Protein AF-A0A376P544-F1 (afdb_monomer)

Structure (mmCIF, N/CA/C/O backbone):
data_AF-A0A376P544-F1
#
_entry.id   AF-A0A376P544-F1
#
loop_
_atom_site.group_PDB
_atom_site.id
_atom_site.type_symbol
_atom_site.label_atom_id
_atom_site.label_alt_id
_atom_site.label_comp_id
_atom_site.label_asym_id
_atom_site.label_entity_id
_atom_site.label_seq_id
_atom_site.pdbx_PDB_ins_code
_atom_site.Cartn_x
_atom_site.Cartn_y
_atom_site.Cartn_z
_atom_site.occupancy
_atom_site.B_iso_or_equiv
_atom_site.auth_seq_id
_atom_site.auth_comp_id
_atom_site.auth_asym_id
_atom_site.auth_atom_id
_atom_site.pdbx_PDB_model_num
ATOM 1 N N . MET A 1 1 ? 2.184 -12.084 -19.766 1.00 85.50 1 MET A N 1
ATOM 2 C CA . MET A 1 1 ? 2.439 -11.585 -18.403 1.00 85.50 1 MET A CA 1
ATOM 3 C C . MET A 1 1 ? 1.868 -12.593 -17.424 1.00 85.50 1 MET A C 1
ATOM 5 O O . MET A 1 1 ? 0.655 -12.781 -17.400 1.00 85.50 1 MET A O 1
ATOM 9 N N . LYS A 1 2 ? 2.733 -13.302 -16.701 1.00 95.00 2 LYS A N 1
ATOM 10 C CA . LYS A 1 2 ? 2.363 -14.226 -15.627 1.00 95.00 2 LYS A CA 1
ATOM 11 C C . LYS A 1 2 ? 2.247 -13.422 -14.333 1.00 95.00 2 LYS A C 1
ATOM 13 O O . LYS A 1 2 ? 3.144 -12.646 -14.020 1.00 95.00 2 LYS A O 1
ATOM 18 N N . VAL A 1 3 ? 1.149 -13.597 -13.604 1.00 97.12 3 VAL A N 1
ATOM 19 C CA . VAL A 1 3 ? 0.906 -12.913 -12.327 1.00 97.12 3 VAL A CA 1
ATOM 20 C C . VAL A 1 3 ? 0.668 -13.948 -11.240 1.00 97.12 3 VAL A C 1
ATOM 22 O O . VAL A 1 3 ? -0.170 -14.833 -11.408 1.00 97.12 3 VAL A O 1
ATOM 25 N N . GLU A 1 4 ? 1.374 -13.812 -10.124 1.00 97.88 4 GLU A N 1
ATOM 26 C CA . GLU A 1 4 ? 1.238 -14.671 -8.953 1.00 97.88 4 GLU A CA 1
ATOM 27 C C . GLU A 1 4 ? 1.097 -13.809 -7.696 1.00 97.88 4 GLU A C 1
ATOM 29 O O . GLU A 1 4 ? 1.979 -13.020 -7.355 1.00 97.88 4 GLU A O 1
ATOM 34 N N . LYS A 1 5 ? -0.039 -13.936 -7.004 1.00 96.81 5 LYS A N 1
ATOM 35 C CA . LYS A 1 5 ? -0.238 -13.287 -5.705 1.00 96.81 5 LYS A CA 1
ATOM 36 C C . LYS A 1 5 ? 0.396 -14.148 -4.621 1.00 96.81 5 LYS A C 1
ATOM 38 O O . LYS A 1 5 ? 0.095 -15.336 -4.533 1.00 96.81 5 LYS A O 1
ATOM 43 N N . LYS A 1 6 ? 1.226 -13.533 -3.790 1.00 97.06 6 LYS A N 1
ATOM 44 C CA . LYS A 1 6 ? 1.825 -14.145 -2.605 1.00 97.06 6 LYS A CA 1
ATOM 45 C C . LYS A 1 6 ? 1.172 -13.577 -1.344 1.00 97.06 6 LYS A C 1
ATOM 47 O O . LYS A 1 6 ? 0.280 -12.730 -1.411 1.00 97.06 6 LYS A O 1
ATOM 52 N N . SER A 1 7 ? 1.585 -14.086 -0.190 1.00 96.44 7 SER A N 1
ATOM 53 C CA . SER A 1 7 ? 1.211 -13.521 1.105 1.00 96.44 7 SER A CA 1
ATOM 54 C C . SER A 1 7 ? 1.801 -12.118 1.296 1.00 96.44 7 SER A C 1
ATOM 56 O O . SER A 1 7 ? 2.683 -11.697 0.548 1.00 96.44 7 SER A O 1
ATOM 58 N N . ASP A 1 8 ? 1.328 -11.425 2.331 1.00 96.81 8 ASP A N 1
ATOM 59 C CA . ASP A 1 8 ? 1.927 -10.184 2.841 1.00 96.81 8 ASP A CA 1
ATOM 60 C C . ASP A 1 8 ? 2.017 -9.033 1.820 1.00 96.81 8 ASP A C 1
ATOM 62 O O . ASP A 1 8 ? 3.017 -8.332 1.703 1.00 96.81 8 ASP A O 1
ATOM 66 N N . GLY A 1 9 ? 0.962 -8.860 1.017 1.00 97.25 9 GLY A N 1
ATOM 67 C CA . GLY A 1 9 ? 0.867 -7.733 0.083 1.00 97.25 9 GLY A CA 1
ATOM 68 C C . GLY A 1 9 ? 1.829 -7.804 -1.109 1.00 97.25 9 GLY A C 1
ATOM 69 O O . GLY A 1 9 ? 2.035 -6.798 -1.786 1.00 97.25 9 GLY A O 1
ATOM 70 N N . VAL A 1 10 ? 2.408 -8.973 -1.401 1.00 98.56 10 VAL A N 1
ATOM 71 C CA . VAL A 1 10 ? 3.329 -9.157 -2.531 1.00 98.56 10 VAL A CA 1
ATOM 72 C C . VAL A 1 10 ? 2.601 -9.754 -3.734 1.00 98.56 10 VAL A C 1
ATOM 74 O O . VAL A 1 10 ? 1.940 -10.788 -3.648 1.00 98.56 10 VAL A O 1
ATOM 77 N N . THR A 1 11 ? 2.754 -9.131 -4.900 1.00 98.69 11 THR A N 1
ATOM 78 C CA . THR A 1 11 ? 2.349 -9.696 -6.193 1.00 98.69 11 THR A CA 1
ATOM 79 C C . THR A 1 11 ? 3.551 -9.752 -7.127 1.00 98.69 11 THR A C 1
ATOM 81 O O . THR A 1 11 ? 4.176 -8.735 -7.407 1.00 98.69 11 THR A O 1
ATOM 84 N N . GLU A 1 12 ? 3.867 -10.936 -7.636 1.00 98.56 12 GLU A N 1
ATOM 85 C CA . GLU A 1 12 ? 4.914 -11.141 -8.634 1.00 98.56 12 GLU A CA 1
ATOM 86 C C . GLU A 1 12 ? 4.317 -11.050 -10.044 1.00 98.56 12 GLU A C 1
ATOM 88 O O . GLU A 1 12 ? 3.314 -11.698 -10.348 1.00 98.56 12 GLU A O 1
ATOM 93 N N . ILE A 1 13 ? 4.915 -10.217 -10.896 1.00 98.44 13 ILE A N 1
ATOM 94 C CA . ILE A 1 13 ? 4.487 -9.944 -12.270 1.00 98.44 13 ILE A CA 1
ATOM 95 C C . ILE A 1 13 ? 5.687 -10.201 -13.180 1.00 98.44 13 ILE A C 1
ATOM 97 O O . ILE A 1 13 ? 6.565 -9.350 -13.328 1.00 98.44 13 ILE A O 1
ATOM 101 N N . ASP A 1 14 ? 5.727 -11.387 -13.782 1.00 97.19 14 ASP A N 1
ATOM 102 C CA . ASP A 1 14 ? 6.927 -11.949 -14.406 1.00 97.19 14 ASP A CA 1
ATOM 103 C C . ASP A 1 14 ? 8.139 -11.875 -13.443 1.00 97.19 14 ASP A C 1
ATOM 105 O O . ASP A 1 14 ? 8.196 -12.596 -12.453 1.00 97.19 14 ASP A O 1
ATOM 109 N N . ASP A 1 15 ? 9.103 -10.996 -13.711 1.00 96.06 15 ASP A N 1
ATOM 110 C CA . ASP A 1 15 ? 10.311 -10.772 -12.918 1.00 96.06 15 ASP A CA 1
ATOM 111 C C . ASP A 1 15 ? 10.152 -9.687 -11.833 1.00 96.06 15 ASP A C 1
ATOM 113 O O . ASP A 1 15 ? 10.943 -9.659 -10.885 1.00 96.06 15 ASP A O 1
ATOM 117 N N . VAL A 1 16 ? 9.106 -8.861 -11.918 1.00 98.50 16 VAL A N 1
ATOM 118 C CA . VAL A 1 16 ? 8.883 -7.671 -11.082 1.00 98.50 16 VAL A CA 1
ATOM 119 C C . VAL A 1 16 ? 8.095 -8.018 -9.829 1.00 98.50 16 VAL A C 1
ATOM 121 O O . VAL A 1 16 ? 7.086 -8.720 -9.892 1.00 98.50 16 VAL A O 1
ATOM 124 N N . LEU A 1 17 ? 8.509 -7.477 -8.688 1.00 98.81 17 LEU A N 1
ATOM 125 C CA . LEU A 1 17 ? 7.734 -7.541 -7.455 1.00 98.81 17 LEU A CA 1
ATOM 126 C C . LEU A 1 17 ? 6.965 -6.234 -7.262 1.00 98.81 17 LEU A C 1
ATOM 128 O O . LEU A 1 17 ? 7.557 -5.167 -7.120 1.00 98.81 17 LEU A O 1
ATOM 132 N N . LEU A 1 18 ? 5.640 -6.329 -7.244 1.00 98.81 18 LEU A N 1
ATOM 133 C CA . LEU A 1 18 ? 4.747 -5.266 -6.807 1.00 98.81 18 LEU A CA 1
ATOM 134 C C . LEU A 1 18 ? 4.423 -5.491 -5.327 1.00 98.81 18 LEU A C 1
ATOM 136 O O . LEU A 1 18 ? 3.780 -6.486 -4.991 1.00 98.81 18 LEU A O 1
ATOM 140 N N . ILE A 1 19 ? 4.881 -4.596 -4.454 1.00 98.81 19 ILE A N 1
ATOM 141 C CA . ILE A 1 19 ? 4.830 -4.779 -2.996 1.00 98.81 19 ILE A CA 1
ATOM 142 C C . ILE A 1 19 ? 4.034 -3.637 -2.364 1.00 98.81 19 ILE A C 1
ATOM 144 O O . ILE A 1 19 ? 4.336 -2.468 -2.599 1.00 98.81 19 ILE A O 1
ATOM 148 N N . GLU A 1 20 ? 3.008 -3.958 -1.577 1.00 98.75 20 GLU A N 1
ATOM 149 C CA . GLU A 1 20 ? 2.310 -2.955 -0.762 1.00 98.75 20 GLU A CA 1
ATOM 150 C C . GLU A 1 20 ? 3.269 -2.367 0.285 1.00 98.75 20 GLU A C 1
ATOM 152 O O . GLU A 1 20 ? 4.015 -3.101 0.928 1.00 98.75 20 GLU A O 1
ATOM 157 N N . THR A 1 21 ? 3.307 -1.036 0.410 1.00 98.62 21 THR A N 1
ATOM 158 C CA . THR A 1 21 ? 4.302 -0.353 1.253 1.00 98.62 21 THR A CA 1
ATOM 159 C C . THR A 1 21 ? 4.261 -0.819 2.712 1.00 98.62 21 THR A C 1
ATOM 161 O O . THR A 1 21 ? 3.206 -0.857 3.338 1.00 98.62 21 THR A O 1
ATOM 164 N N . GLN A 1 22 ? 5.437 -1.125 3.264 1.00 97.56 22 GLN A N 1
ATOM 165 C CA . GLN A 1 22 ? 5.649 -1.430 4.687 1.00 97.56 22 GLN A CA 1
ATOM 166 C C . GLN A 1 22 ? 6.572 -0.395 5.360 1.00 97.56 22 GLN A C 1
ATOM 168 O O . GLN A 1 22 ? 7.083 -0.616 6.453 1.00 97.56 22 GLN A O 1
ATOM 173 N N . GLY A 1 23 ? 6.829 0.737 4.692 1.00 97.62 23 GLY A N 1
ATOM 174 C CA . GLY A 1 23 ? 7.753 1.775 5.164 1.00 97.62 23 GLY A CA 1
ATOM 175 C C . GLY A 1 23 ? 9.138 1.744 4.510 1.00 97.62 23 GLY A C 1
ATOM 176 O O . GLY A 1 23 ? 9.812 2.770 4.488 1.00 97.62 23 GLY A O 1
ATOM 177 N N . GLU A 1 24 ? 9.552 0.620 3.921 1.00 98.19 24 GLU A N 1
ATOM 178 C CA . GLU A 1 24 ? 10.798 0.526 3.149 1.00 98.19 24 GLU A CA 1
ATOM 179 C C . GLU A 1 24 ? 10.659 1.143 1.744 1.00 98.19 24 GLU A C 1
ATOM 181 O O . GLU A 1 24 ? 9.610 1.056 1.107 1.00 98.19 24 GLU A O 1
ATOM 186 N N . MET A 1 25 ? 11.745 1.743 1.247 1.00 98.62 25 MET A N 1
ATOM 187 C CA . MET A 1 25 ? 11.843 2.264 -0.123 1.00 98.62 25 MET A CA 1
ATOM 188 C C . MET A 1 25 ? 11.946 1.129 -1.152 1.00 98.62 25 MET A C 1
ATOM 190 O O . MET A 1 25 ? 12.591 0.106 -0.895 1.00 98.62 25 MET A O 1
ATOM 194 N N . ALA A 1 26 ? 11.408 1.340 -2.354 1.00 98.75 26 ALA A N 1
ATOM 195 C CA . ALA A 1 26 ? 11.501 0.393 -3.463 1.00 98.75 26 ALA A CA 1
ATOM 196 C C . ALA A 1 26 ? 12.963 0.057 -3.796 1.00 98.75 26 ALA A C 1
ATOM 198 O O . ALA A 1 26 ? 13.292 -1.111 -4.005 1.00 98.75 26 ALA A O 1
ATOM 199 N N . GLN A 1 27 ? 13.865 1.045 -3.770 1.00 98.69 27 GLN A N 1
ATOM 200 C CA . GLN A 1 27 ? 15.296 0.835 -4.015 1.00 98.69 27 GLN A CA 1
ATOM 201 C C . GLN A 1 27 ? 15.962 -0.085 -2.981 1.00 98.69 27 GLN A C 1
ATOM 203 O O . GLN A 1 27 ? 16.798 -0.921 -3.344 1.00 98.69 27 GLN A O 1
ATOM 208 N N . ALA A 1 28 ? 15.596 0.042 -1.702 1.00 98.56 28 ALA A N 1
ATOM 209 C CA . ALA A 1 28 ? 16.117 -0.818 -0.642 1.00 98.56 28 ALA A CA 1
ATOM 210 C C . ALA A 1 28 ? 15.654 -2.270 -0.845 1.00 98.56 28 ALA A C 1
ATOM 212 O O . ALA A 1 28 ? 16.469 -3.196 -0.803 1.00 98.56 28 ALA A O 1
ATOM 213 N N . LEU A 1 29 ? 14.369 -2.456 -1.165 1.00 98.56 29 LEU A N 1
ATOM 214 C CA . LEU A 1 29 ? 13.786 -3.763 -1.469 1.00 98.56 29 LEU A CA 1
ATOM 215 C C . LEU A 1 29 ? 14.421 -4.397 -2.712 1.00 98.56 29 LEU A C 1
ATOM 217 O O . LEU A 1 29 ? 14.818 -5.559 -2.664 1.00 98.56 29 LEU A O 1
ATOM 221 N N . ALA A 1 30 ? 14.574 -3.642 -3.802 1.00 98.62 30 ALA A N 1
ATOM 222 C CA . ALA A 1 30 ? 15.159 -4.140 -5.046 1.00 98.62 30 ALA A CA 1
ATOM 223 C C . ALA A 1 30 ? 16.601 -4.621 -4.854 1.00 98.62 30 ALA A C 1
ATOM 225 O O . ALA A 1 30 ? 16.974 -5.693 -5.331 1.00 98.62 30 ALA A O 1
ATOM 226 N N . THR A 1 31 ? 17.393 -3.859 -4.095 1.00 98.31 31 THR A N 1
ATOM 227 C CA . THR A 1 31 ? 18.782 -4.212 -3.774 1.00 98.31 31 THR A CA 1
ATOM 228 C C . THR A 1 31 ? 18.844 -5.485 -2.929 1.00 98.31 31 THR A C 1
ATOM 230 O O . THR A 1 31 ? 19.615 -6.391 -3.233 1.00 98.31 31 THR A O 1
ATOM 233 N N . ARG A 1 32 ? 18.003 -5.586 -1.891 1.00 98.25 32 ARG A N 1
ATOM 234 C CA . ARG A 1 32 ? 17.963 -6.733 -0.970 1.00 98.25 32 ARG A CA 1
ATOM 235 C C . ARG A 1 32 ? 17.448 -8.016 -1.623 1.00 98.25 32 ARG A C 1
ATOM 237 O O . ARG A 1 32 ? 17.935 -9.096 -1.307 1.00 98.25 32 ARG A O 1
ATOM 244 N N . LEU A 1 33 ? 16.457 -7.903 -2.504 1.00 98.00 33 LEU A N 1
ATOM 245 C CA . LEU A 1 33 ? 15.805 -9.042 -3.156 1.00 98.00 33 LEU A CA 1
ATOM 246 C C . LEU A 1 33 ? 16.437 -9.406 -4.505 1.00 98.00 33 LEU A C 1
ATOM 248 O O . LEU A 1 33 ? 16.045 -10.413 -5.089 1.00 98.00 33 LEU A O 1
ATOM 252 N N . ALA A 1 34 ? 17.391 -8.603 -4.993 1.00 98.12 34 ALA A N 1
ATOM 253 C CA . ALA A 1 34 ? 18.045 -8.753 -6.293 1.00 98.12 34 ALA A CA 1
ATOM 254 C C . ALA A 1 34 ? 17.049 -8.877 -7.465 1.00 98.12 34 ALA A C 1
ATOM 256 O O . ALA A 1 34 ? 17.238 -9.673 -8.387 1.00 98.12 34 ALA A O 1
ATOM 257 N N . ARG A 1 35 ? 15.956 -8.105 -7.413 1.00 98.19 35 ARG A N 1
ATOM 258 C CA . ARG A 1 35 ? 14.859 -8.122 -8.394 1.00 98.19 35 ARG 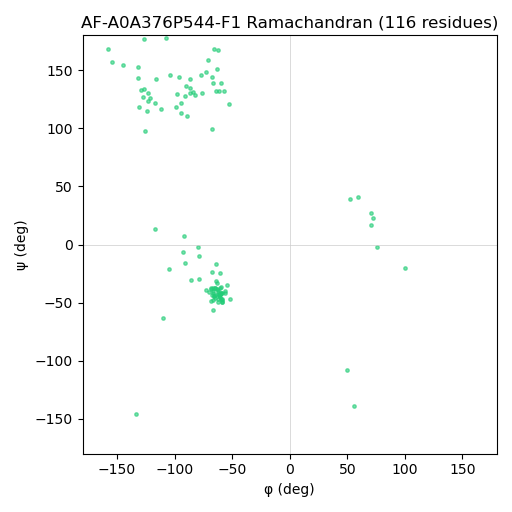A CA 1
ATOM 259 C C . ARG A 1 35 ? 14.291 -6.716 -8.598 1.00 98.19 35 ARG A C 1
ATOM 261 O O . ARG A 1 35 ? 14.360 -5.916 -7.666 1.00 98.19 35 ARG A O 1
ATOM 268 N N . PRO A 1 36 ? 13.684 -6.408 -9.759 1.00 98.69 36 PRO A N 1
ATOM 269 C CA . PRO A 1 36 ? 12.951 -5.162 -9.930 1.00 98.69 36 PRO A CA 1
ATOM 270 C C . PRO A 1 36 ? 11.778 -5.068 -8.948 1.00 98.69 36 PRO A C 1
ATOM 272 O O . PRO A 1 36 ? 10.995 -6.013 -8.823 1.00 98.69 36 PRO A O 1
ATOM 275 N N . VAL A 1 37 ? 11.641 -3.928 -8.271 1.00 98.88 37 VAL A N 1
ATOM 276 C CA . VAL A 1 37 ? 10.576 -3.695 -7.282 1.00 98.88 37 VAL A CA 1
ATOM 277 C C . VAL A 1 37 ? 9.821 -2.416 -7.606 1.00 98.88 37 VAL A C 1
ATOM 279 O O . VAL A 1 37 ? 10.416 -1.369 -7.866 1.00 98.88 37 VAL A O 1
ATOM 282 N N . VAL A 1 38 ? 8.497 -2.500 -7.560 1.00 98.88 38 VAL A N 1
ATOM 283 C CA . VAL A 1 38 ? 7.595 -1.351 -7.525 1.00 98.88 38 VAL A CA 1
ATOM 284 C C . VAL A 1 38 ? 6.835 -1.414 -6.207 1.00 98.88 38 VAL A C 1
ATOM 286 O O . VAL A 1 38 ? 6.158 -2.400 -5.921 1.00 98.88 38 VAL A O 1
ATOM 289 N N . VAL A 1 39 ? 6.946 -0.368 -5.399 1.00 98.88 39 VAL A N 1
ATOM 290 C CA . VAL A 1 39 ? 6.143 -0.212 -4.186 1.00 98.88 39 VAL A CA 1
ATOM 291 C C . VAL A 1 39 ? 4.827 0.460 -4.555 1.00 98.88 39 VAL A C 1
ATOM 293 O O . VAL A 1 39 ? 4.812 1.430 -5.314 1.00 98.88 39 VAL A O 1
ATOM 296 N N . ILE A 1 40 ? 3.720 -0.058 -4.028 1.00 98.88 40 ILE A N 1
ATOM 297 C CA . ILE A 1 40 ? 2.375 0.490 -4.208 1.00 98.88 40 ILE A CA 1
ATOM 298 C C . ILE A 1 40 ? 1.79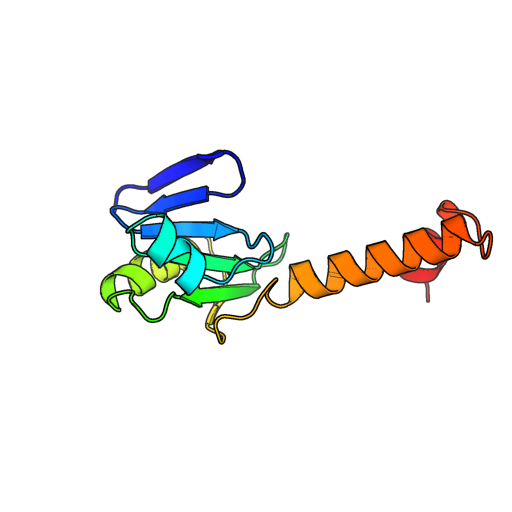0 0.956 -2.879 1.00 98.88 40 ILE A C 1
ATOM 300 O O . ILE A 1 40 ? 1.936 0.311 -1.842 1.00 98.88 40 ILE A O 1
ATOM 304 N N . ASP A 1 41 ? 1.069 2.066 -2.945 1.00 98.81 41 ASP A N 1
ATOM 305 C CA . ASP A 1 41 ? 0.301 2.642 -1.855 1.00 98.81 41 ASP A CA 1
ATOM 306 C C . ASP A 1 41 ? -1.160 2.807 -2.298 1.00 98.81 41 ASP A C 1
ATOM 308 O O . ASP A 1 41 ? -1.490 3.485 -3.278 1.00 98.81 41 ASP A O 1
ATOM 312 N N . LYS A 1 42 ? -2.043 2.054 -1.634 1.00 98.38 42 LYS A N 1
ATOM 313 C CA . LYS A 1 42 ? -3.461 1.929 -1.984 1.00 98.38 42 LYS A CA 1
ATOM 314 C C . LYS A 1 42 ? -4.308 1.561 -0.766 1.00 98.38 42 LYS A C 1
ATOM 316 O O . LYS A 1 42 ? -3.847 0.901 0.159 1.00 98.38 42 LYS A O 1
ATOM 321 N N . MET A 1 43 ? -5.591 1.894 -0.862 1.00 97.69 43 MET A N 1
ATOM 322 C CA . MET A 1 43 ? -6.678 1.370 -0.027 1.00 97.69 43 MET A CA 1
ATOM 323 C C . MET A 1 43 ? -7.859 0.973 -0.940 1.00 97.69 43 MET A C 1
ATOM 325 O O . MET A 1 43 ? -7.651 0.526 -2.073 1.00 97.69 43 MET A O 1
ATOM 329 N N . ALA A 1 44 ? -9.107 1.131 -0.490 1.00 96.81 44 ALA A N 1
ATOM 330 C CA . ALA A 1 44 ? -10.298 0.752 -1.253 1.00 96.81 44 ALA A CA 1
ATOM 331 C C . ALA A 1 44 ? -10.488 1.555 -2.561 1.00 96.81 44 ALA A C 1
ATOM 333 O O . ALA A 1 44 ? -11.009 1.024 -3.544 1.00 96.81 44 ALA A O 1
ATOM 334 N N . GLY A 1 45 ? -10.050 2.820 -2.594 1.00 97.12 45 GLY A N 1
ATOM 335 C CA . GLY A 1 45 ? -10.255 3.742 -3.717 1.00 97.12 45 GLY A CA 1
ATOM 336 C C . GLY A 1 45 ? -9.611 3.314 -5.045 1.00 97.12 45 GLY A C 1
ATOM 337 O O . GLY A 1 45 ? -8.789 2.397 -5.117 1.00 97.12 45 GLY A O 1
ATOM 338 N N . LYS A 1 46 ? -9.996 3.988 -6.138 1.00 97.88 46 LYS A N 1
ATOM 339 C CA . LYS A 1 46 ? -9.452 3.722 -7.485 1.00 97.88 46 LYS A CA 1
ATOM 340 C C . LYS A 1 46 ? -8.076 4.342 -7.719 1.00 97.88 46 LYS A C 1
ATOM 342 O O . LYS A 1 46 ? -7.310 3.797 -8.507 1.00 97.88 46 LYS A O 1
ATOM 347 N N . VAL A 1 47 ? -7.777 5.465 -7.073 1.00 98.62 47 VAL A N 1
ATOM 348 C CA .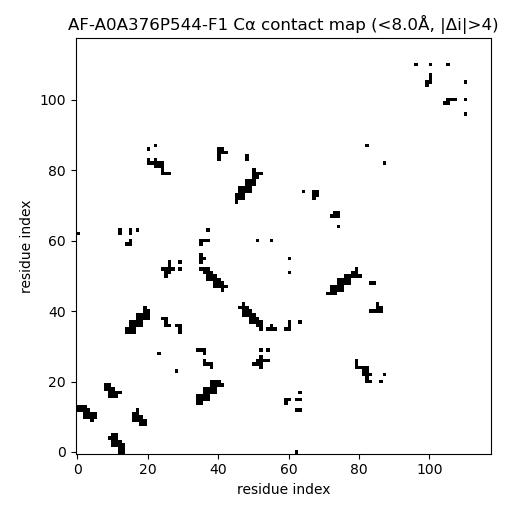 VAL A 1 47 ? -6.472 6.126 -7.184 1.00 98.62 47 VAL A CA 1
ATOM 349 C C . VAL A 1 47 ? -5.456 5.352 -6.354 1.00 98.62 47 VAL A C 1
ATOM 351 O O . VAL A 1 47 ? -5.724 5.034 -5.196 1.00 98.62 47 VAL A O 1
ATOM 354 N N . VAL A 1 48 ? -4.317 5.037 -6.960 1.00 98.75 48 VAL A N 1
ATOM 355 C CA . VAL A 1 48 ? -3.183 4.377 -6.309 1.00 98.75 48 VAL A CA 1
ATOM 356 C C . VAL A 1 48 ? -1.912 5.132 -6.655 1.00 98.75 48 VAL A C 1
ATOM 358 O O . VAL A 1 48 ? -1.762 5.616 -7.781 1.00 98.75 48 VAL A O 1
ATOM 361 N N . THR A 1 49 ? -0.992 5.219 -5.705 1.00 98.88 49 THR A N 1
ATOM 362 C CA . THR A 1 49 ? 0.341 5.770 -5.943 1.00 98.88 49 THR A CA 1
ATOM 363 C C . THR A 1 49 ? 1.353 4.640 -6.017 1.00 98.88 49 THR A C 1
ATOM 365 O O . THR A 1 49 ? 1.210 3.608 -5.357 1.00 98.88 49 THR A O 1
ATOM 368 N N . ILE A 1 50 ? 2.367 4.806 -6.860 1.00 98.88 50 ILE A N 1
ATOM 369 C CA . ILE A 1 50 ? 3.473 3.855 -6.967 1.00 98.88 50 ILE A CA 1
ATOM 370 C C . ILE A 1 50 ? 4.815 4.577 -6.940 1.00 98.88 50 ILE A C 1
ATOM 372 O O . ILE A 1 50 ? 4.926 5.717 -7.392 1.00 98.88 50 ILE A O 1
ATOM 376 N N . ALA A 1 51 ? 5.838 3.874 -6.472 1.00 98.88 51 ALA A N 1
ATOM 377 C CA . ALA A 1 51 ? 7.233 4.247 -6.629 1.00 98.88 51 ALA A CA 1
ATOM 378 C C . ALA A 1 51 ? 8.011 3.057 -7.188 1.00 98.88 51 ALA A C 1
ATOM 380 O O . ALA A 1 51 ? 7.871 1.928 -6.719 1.00 98.88 51 ALA A O 1
ATOM 381 N N . ALA A 1 52 ? 8.827 3.303 -8.205 1.00 98.75 52 ALA A N 1
ATOM 382 C CA . ALA A 1 52 ? 9.735 2.305 -8.749 1.00 98.75 52 ALA A CA 1
ATOM 383 C C . ALA A 1 52 ? 11.122 2.484 -8.134 1.00 98.75 52 ALA A C 1
ATOM 385 O O . ALA A 1 52 ? 11.564 3.614 -7.925 1.00 98.75 52 ALA A O 1
ATOM 386 N N . ALA A 1 53 ? 11.822 1.377 -7.890 1.00 98.75 53 ALA A N 1
ATOM 387 C CA . ALA A 1 53 ? 13.237 1.440 -7.563 1.00 98.75 53 ALA A CA 1
ATOM 388 C C . ALA A 1 53 ? 14.006 2.099 -8.719 1.00 98.75 53 ALA A C 1
ATOM 390 O O . ALA A 1 53 ? 13.755 1.789 -9.884 1.00 98.75 53 ALA A O 1
ATOM 391 N N . ALA A 1 54 ? 14.971 2.963 -8.408 1.00 98.31 54 ALA A N 1
ATOM 392 C CA . ALA A 1 54 ? 15.783 3.646 -9.417 1.00 98.31 54 ALA A CA 1
ATOM 393 C C . ALA A 1 54 ? 16.589 2.671 -10.300 1.00 98.31 54 ALA A C 1
ATOM 395 O O . ALA A 1 54 ? 16.931 3.003 -11.430 1.00 98.31 54 ALA A O 1
ATOM 396 N N . VAL A 1 55 ? 16.880 1.466 -9.795 1.00 98.00 55 VAL A N 1
ATOM 397 C CA . VAL A 1 55 ? 17.570 0.397 -10.538 1.00 98.00 55 VAL A CA 1
ATOM 398 C C . VAL A 1 55 ? 16.662 -0.366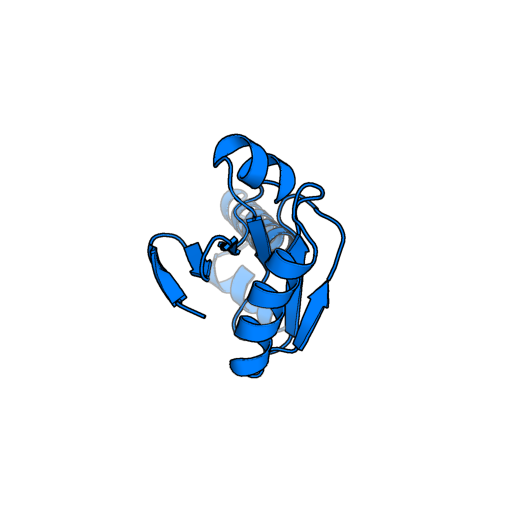 -11.515 1.00 98.00 55 VAL A C 1
ATOM 400 O O . VAL A 1 55 ? 17.154 -1.173 -12.304 1.00 98.00 55 VAL A O 1
ATOM 403 N N . ASN A 1 56 ? 15.341 -0.159 -11.474 1.00 98.44 56 ASN A N 1
ATOM 404 C CA . ASN A 1 56 ? 14.436 -0.874 -12.368 1.00 98.44 56 ASN A CA 1
ATOM 405 C C . ASN A 1 56 ? 14.663 -0.457 -13.827 1.00 98.44 56 ASN A C 1
ATOM 407 O O . ASN A 1 56 ? 14.735 0.737 -14.116 1.00 98.44 56 ASN A O 1
ATOM 411 N N . PRO A 1 57 ? 14.646 -1.406 -14.778 1.00 98.19 57 PRO A N 1
ATOM 412 C CA . PRO A 1 57 ? 14.415 -1.048 -16.167 1.00 98.19 57 PRO A CA 1
ATOM 413 C C . PRO A 1 57 ? 12.975 -0.538 -16.338 1.00 98.19 57 PRO A C 1
ATOM 415 O O . PRO A 1 57 ? 12.042 -1.083 -15.742 1.00 98.19 57 PRO A O 1
ATOM 418 N N . ASP A 1 58 ? 12.762 0.448 -17.211 1.00 98.12 58 ASP A N 1
ATOM 419 C CA . ASP A 1 58 ? 11.427 1.019 -17.463 1.00 98.12 58 ASP A CA 1
ATOM 420 C C . ASP A 1 58 ? 10.394 -0.046 -17.853 1.00 98.12 58 ASP A C 1
ATOM 422 O O . ASP A 1 58 ? 9.227 0.022 -17.470 1.00 98.12 58 ASP A O 1
ATOM 426 N N . SER A 1 59 ? 10.823 -1.080 -18.582 1.00 98.06 59 SER A N 1
ATOM 427 C CA . SER A 1 59 ? 9.972 -2.207 -18.971 1.00 98.06 59 SER A CA 1
ATOM 428 C C . SER A 1 59 ? 9.397 -2.963 -17.769 1.00 98.06 59 SER A C 1
ATOM 430 O O . SER A 1 59 ? 8.241 -3.380 -17.824 1.00 98.06 59 SER A O 1
ATOM 432 N N . ALA A 1 60 ? 10.152 -3.106 -16.675 1.00 98.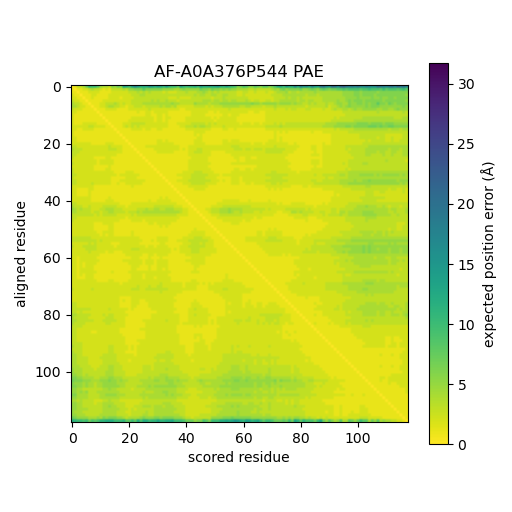19 60 ALA A N 1
ATOM 433 C CA . ALA A 1 60 ? 9.669 -3.718 -15.441 1.00 98.19 60 ALA A CA 1
ATOM 434 C C . ALA A 1 60 ? 8.589 -2.846 -14.784 1.00 98.19 60 ALA A C 1
ATOM 436 O O . ALA A 1 60 ? 7.499 -3.326 -14.464 1.00 98.19 60 ALA A O 1
ATOM 437 N N . THR A 1 61 ? 8.849 -1.545 -14.656 1.00 98.62 61 THR A N 1
ATOM 438 C CA . THR A 1 61 ? 7.885 -0.594 -14.086 1.00 98.62 61 THR A CA 1
ATOM 439 C C . THR A 1 61 ? 6.582 -0.565 -14.895 1.00 98.62 61 THR A C 1
ATOM 441 O O . THR A 1 61 ? 5.491 -0.622 -14.320 1.00 98.62 61 THR A O 1
ATOM 444 N N . HIS A 1 62 ? 6.666 -0.590 -16.229 1.00 98.56 62 HIS A N 1
ATOM 445 C CA . HIS A 1 62 ? 5.491 -0.623 -17.104 1.00 98.56 62 HIS A CA 1
ATOM 446 C C . HIS A 1 62 ? 4.628 -1.884 -16.937 1.00 98.56 62 HIS A C 1
ATOM 448 O O . HIS A 1 62 ? 3.405 -1.778 -17.034 1.00 98.56 62 HIS A O 1
ATOM 454 N N . LYS A 1 63 ? 5.205 -3.059 -16.634 1.00 98.56 63 LYS A N 1
ATOM 455 C CA . LYS A 1 63 ? 4.416 -4.277 -16.346 1.00 98.56 63 LYS A CA 1
ATOM 456 C C . LYS A 1 63 ? 3.525 -4.095 -15.117 1.00 98.56 63 LYS A C 1
ATOM 458 O O . LYS A 1 63 ? 2.348 -4.458 -15.150 1.00 98.56 63 LYS A O 1
ATOM 463 N N . ALA A 1 64 ? 4.066 -3.503 -14.051 1.00 98.56 64 ALA A N 1
ATOM 464 C CA . ALA A 1 64 ? 3.312 -3.220 -12.832 1.00 98.56 64 ALA A CA 1
ATOM 465 C C . ALA A 1 64 ? 2.205 -2.180 -13.073 1.00 98.56 64 ALA A C 1
ATOM 467 O O . ALA A 1 64 ? 1.065 -2.392 -12.655 1.00 98.56 64 ALA A O 1
ATOM 468 N N . ILE A 1 65 ? 2.512 -1.098 -13.801 1.00 98.69 65 ILE A N 1
ATOM 469 C CA . ILE A 1 65 ? 1.525 -0.077 -14.190 1.00 98.69 65 ILE A CA 1
ATOM 470 C C . ILE A 1 65 ? 0.390 -0.710 -15.001 1.00 98.69 65 ILE A C 1
ATOM 472 O O . ILE A 1 65 ? -0.780 -0.524 -14.666 1.00 98.69 65 ILE A O 1
ATOM 476 N N . TYR A 1 66 ? 0.728 -1.501 -16.022 1.00 98.50 66 TYR A N 1
ATOM 477 C CA . TYR A 1 66 ? -0.248 -2.176 -16.873 1.00 98.50 66 TYR A CA 1
ATOM 478 C C . TYR A 1 66 ? -1.163 -3.098 -16.060 1.00 98.50 66 TYR A C 1
ATOM 480 O O . TYR A 1 66 ? -2.386 -3.018 -16.166 1.00 98.50 66 TYR A O 1
ATOM 488 N N . TYR A 1 67 ? -0.594 -3.928 -15.183 1.00 98.62 67 TYR A N 1
ATOM 489 C CA . TYR A 1 67 ? -1.369 -4.802 -14.302 1.00 98.62 67 TYR A CA 1
ATOM 490 C C . TYR A 1 67 ? -2.380 -4.036 -13.431 1.00 98.62 67 TYR A C 1
ATOM 492 O O . TYR A 1 67 ? -3.517 -4.486 -13.276 1.00 98.62 67 TYR A O 1
ATOM 500 N N . LEU A 1 68 ? -1.995 -2.879 -12.884 1.00 98.62 68 LEU A N 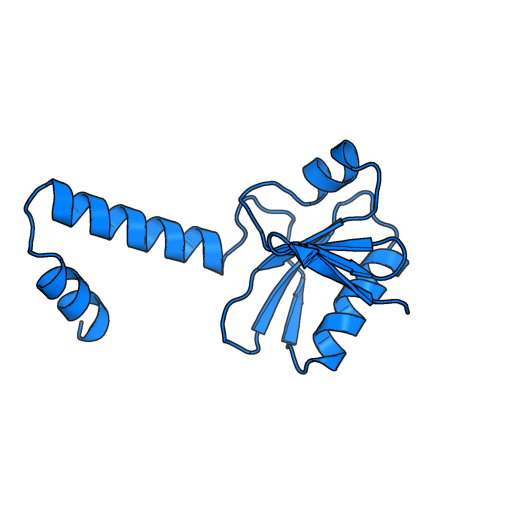1
ATOM 501 C CA . LEU A 1 68 ? -2.878 -2.041 -12.068 1.00 98.62 68 LEU A CA 1
ATOM 502 C C . LEU A 1 68 ? -3.977 -1.367 -12.899 1.00 98.62 68 LEU A C 1
ATOM 504 O O . LEU A 1 68 ? -5.136 -1.336 -12.481 1.00 98.62 68 LEU A O 1
ATOM 508 N N . GLN A 1 69 ? -3.642 -0.877 -14.093 1.00 98.50 69 GLN A N 1
ATOM 509 C CA . GLN A 1 69 ? -4.605 -0.263 -15.010 1.00 98.50 69 GLN A CA 1
ATOM 510 C C . GLN A 1 69 ? -5.675 -1.260 -15.472 1.00 98.50 69 GLN A C 1
ATOM 512 O O . GLN A 1 69 ? -6.855 -0.914 -15.502 1.00 98.50 69 GLN A O 1
ATOM 517 N N . GLN A 1 70 ? -5.303 -2.521 -15.721 1.00 98.25 70 GLN A N 1
ATOM 518 C CA . GLN A 1 70 ? -6.259 -3.583 -16.066 1.00 98.25 70 GLN A CA 1
ATOM 519 C C . GLN A 1 70 ? -7.256 -3.900 -14.935 1.00 98.25 70 GLN A C 1
ATOM 521 O O . GLN A 1 70 ? -8.300 -4.496 -15.186 1.00 98.25 70 GLN A O 1
ATOM 526 N N . GLN A 1 71 ? -6.980 -3.472 -13.699 1.00 97.94 71 GLN A N 1
ATOM 527 C CA . GLN A 1 71 ? -7.912 -3.552 -12.564 1.00 97.94 71 GLN A CA 1
ATOM 528 C C . GLN A 1 71 ? -8.773 -2.290 -12.397 1.00 97.94 71 GLN A C 1
ATOM 530 O O . GLN A 1 71 ? -9.470 -2.141 -11.393 1.00 97.94 71 GLN A O 1
ATOM 535 N N . GLY A 1 72 ? -8.708 -1.350 -13.343 1.00 98.25 72 GLY A N 1
ATOM 536 C CA . GLY A 1 72 ? -9.437 -0.085 -13.282 1.00 98.25 72 GLY A CA 1
ATOM 537 C C . GLY A 1 72 ? -8.886 0.898 -12.246 1.00 98.25 72 GLY A C 1
ATOM 538 O O . GLY A 1 72 ? -9.635 1.757 -11.770 1.00 98.25 72 GLY A O 1
ATOM 539 N N . LYS A 1 73 ? -7.607 0.766 -11.860 1.00 98.56 73 LYS A N 1
ATOM 540 C CA . LYS A 1 73 ? -6.931 1.722 -10.973 1.00 98.56 73 LYS A CA 1
ATOM 541 C C . LYS A 1 73 ? -6.333 2.885 -11.770 1.00 98.56 73 LYS A C 1
ATOM 543 O O . LYS A 1 73 ? -5.768 2.689 -12.844 1.00 98.56 73 LYS A O 1
ATOM 548 N N . THR A 1 74 ? -6.406 4.088 -11.206 1.00 98.75 74 THR A N 1
ATOM 549 C CA . THR A 1 74 ? -5.701 5.277 -11.703 1.00 98.75 74 THR A CA 1
ATOM 550 C C . THR A 1 74 ? -4.335 5.333 -11.035 1.00 98.75 74 THR A C 1
ATOM 552 O O . THR A 1 74 ? -4.258 5.551 -9.827 1.00 98.75 74 THR A O 1
ATOM 555 N N . VAL A 1 75 ? -3.271 5.110 -11.806 1.00 98.75 75 VAL A N 1
ATOM 556 C CA . VAL A 1 75 ? -1.903 4.992 -11.285 1.00 98.75 75 VAL A CA 1
ATOM 557 C C . VAL A 1 75 ? -1.192 6.341 -11.349 1.00 98.75 75 VAL A C 1
ATOM 559 O O . VAL A 1 75 ? -1.048 6.909 -12.429 1.00 98.75 75 VAL A O 1
ATOM 562 N N . LEU A 1 76 ? -0.730 6.830 -10.200 1.00 98.75 76 LEU A N 1
ATOM 563 C CA . LEU A 1 76 ? 0.094 8.031 -10.075 1.00 98.75 76 LEU A CA 1
ATOM 564 C C . LEU A 1 76 ? 1.502 7.632 -9.627 1.00 98.75 76 LEU A C 1
ATOM 566 O O . LEU A 1 76 ? 1.682 7.091 -8.539 1.00 98.75 76 LEU A O 1
ATOM 570 N N . GLN A 1 77 ? 2.510 7.888 -10.454 1.00 98.62 77 GLN A N 1
ATOM 571 C CA . GLN A 1 77 ? 3.895 7.642 -10.061 1.00 98.62 77 GLN A CA 1
ATOM 572 C C . GLN A 1 77 ? 4.435 8.829 -9.259 1.00 98.62 77 GLN A C 1
ATOM 574 O O . GLN A 1 77 ? 4.300 9.978 -9.678 1.00 98.62 77 GLN A O 1
ATOM 579 N N . ILE A 1 78 ? 5.046 8.542 -8.111 1.00 98.62 78 ILE A N 1
ATOM 580 C CA . ILE A 1 78 ? 5.672 9.527 -7.222 1.00 98.62 78 ILE A CA 1
ATOM 581 C C . ILE A 1 78 ? 7.125 9.131 -6.923 1.00 98.62 78 ILE A C 1
ATOM 583 O O . ILE A 1 78 ? 7.605 8.091 -7.379 1.00 98.62 78 ILE A O 1
ATOM 587 N N . ALA A 1 79 ? 7.840 9.974 -6.176 1.00 98.50 79 ALA A N 1
ATOM 588 C CA . ALA A 1 79 ? 9.186 9.659 -5.705 1.00 98.50 79 ALA A CA 1
ATOM 589 C C . ALA A 1 79 ? 9.187 8.450 -4.753 1.00 98.50 79 ALA A C 1
ATOM 591 O O . ALA A 1 79 ? 8.215 8.219 -4.033 1.00 98.50 79 ALA A O 1
ATOM 592 N N . ASP A 1 80 ? 10.300 7.715 -4.723 1.00 98.56 80 ASP A N 1
ATOM 593 C CA . ASP A 1 80 ? 10.516 6.613 -3.782 1.00 98.56 80 ASP A CA 1
ATOM 594 C C . ASP A 1 80 ? 10.642 7.157 -2.353 1.00 98.56 80 ASP A C 1
ATOM 596 O O . ASP A 1 80 ? 11.673 7.712 -1.969 1.00 98.56 80 ASP A O 1
ATOM 600 N N . TYR A 1 81 ? 9.543 7.081 -1.597 1.00 98.00 81 TYR A N 1
ATOM 601 C CA . TYR A 1 81 ? 9.395 7.728 -0.298 1.00 98.00 81 TYR A CA 1
ATOM 602 C C . TYR A 1 81 ? 8.939 6.726 0.776 1.00 98.00 81 TYR A C 1
ATOM 604 O O . TYR A 1 81 ? 7.908 6.072 0.598 1.00 98.00 81 TYR A O 1
ATOM 612 N N . PRO A 1 82 ? 9.643 6.624 1.921 1.00 98.00 82 PRO A N 1
ATOM 613 C CA . PRO A 1 82 ? 9.287 5.709 3.005 1.00 98.00 82 PRO A CA 1
ATOM 614 C C . PRO A 1 82 ? 7.832 5.856 3.469 1.00 98.00 82 PRO A C 1
ATOM 616 O O . PRO A 1 82 ? 7.414 6.931 3.916 1.00 98.00 82 PRO A O 1
ATOM 619 N N . GLY A 1 83 ? 7.068 4.763 3.375 1.00 96.06 83 GLY A N 1
ATOM 620 C CA . GLY A 1 83 ? 5.659 4.696 3.790 1.00 96.06 83 GLY A CA 1
ATOM 621 C C . GLY A 1 83 ? 4.670 5.369 2.832 1.00 96.06 83 GLY A C 1
ATOM 622 O O . GLY A 1 83 ? 3.464 5.285 3.057 1.00 96.06 83 GLY A O 1
ATOM 623 N N . MET A 1 84 ? 5.160 5.983 1.749 1.00 98.50 84 MET A N 1
ATOM 624 C CA . MET A 1 84 ? 4.351 6.636 0.718 1.00 98.50 84 MET A CA 1
ATOM 625 C C . MET A 1 84 ? 3.416 7.706 1.316 1.00 98.50 84 MET A C 1
ATOM 627 O O . MET A 1 84 ? 3.863 8.489 2.158 1.00 98.50 84 MET A O 1
ATOM 631 N N . LEU A 1 85 ? 2.160 7.802 0.862 1.00 98.50 85 LEU A N 1
ATOM 632 C CA . LEU A 1 85 ? 1.236 8.865 1.259 1.00 98.50 85 LEU A CA 1
ATOM 633 C C . LEU A 1 85 ? 0.103 8.328 2.139 1.00 98.50 85 LEU A C 1
ATOM 635 O O . LEU A 1 85 ? 0.002 8.715 3.299 1.00 98.50 85 LEU A O 1
ATOM 639 N N . ILE A 1 86 ? -0.736 7.430 1.616 1.00 98.50 86 ILE A N 1
ATOM 640 C CA . ILE A 1 86 ? -1.966 6.989 2.285 1.00 98.50 86 ILE A CA 1
ATOM 641 C C . ILE A 1 86 ? -1.617 6.217 3.556 1.00 98.50 86 ILE A C 1
ATOM 643 O O . ILE A 1 86 ? -2.046 6.608 4.643 1.00 98.50 86 ILE A O 1
ATOM 647 N N . TRP A 1 87 ? -0.811 5.158 3.440 1.00 98.56 87 TRP A N 1
ATOM 648 C CA . TRP A 1 87 ? -0.442 4.335 4.594 1.00 98.56 87 TRP A CA 1
ATOM 649 C C . TRP A 1 87 ? 0.307 5.124 5.666 1.00 98.56 87 TRP A C 1
ATOM 651 O O . TRP A 1 87 ? -0.045 5.025 6.840 1.00 98.56 87 TRP A O 1
ATOM 661 N N . ARG A 1 88 ? 1.277 5.965 5.284 1.00 98.62 88 ARG A N 1
ATOM 662 C CA . ARG A 1 88 ? 2.002 6.817 6.237 1.00 98.62 88 ARG A CA 1
ATOM 663 C C . ARG A 1 88 ? 1.076 7.767 6.992 1.00 98.62 88 ARG A C 1
ATOM 665 O O . ARG A 1 88 ? 1.191 7.881 8.209 1.00 98.62 88 ARG A O 1
ATOM 672 N N . THR A 1 89 ? 0.170 8.449 6.294 1.00 98.69 89 THR A N 1
ATOM 673 C CA . THR A 1 89 ? -0.743 9.408 6.926 1.00 98.69 89 THR A CA 1
ATOM 674 C C . THR A 1 89 ? -1.747 8.710 7.836 1.00 98.69 89 THR A C 1
ATOM 676 O O . THR A 1 89 ? -1.898 9.113 8.986 1.00 98.69 89 THR A O 1
ATOM 679 N N . VAL A 1 90 ? -2.409 7.651 7.362 1.00 98.56 90 VAL A N 1
ATOM 680 C CA . VAL A 1 90 ? -3.436 6.957 8.154 1.00 98.56 90 VAL A CA 1
ATOM 681 C C . VAL A 1 90 ? -2.825 6.263 9.370 1.00 98.56 90 VAL A C 1
ATOM 683 O O . VAL A 1 90 ? -3.390 6.359 10.456 1.00 98.56 90 VAL A O 1
ATOM 686 N N . ALA A 1 91 ? -1.649 5.641 9.233 1.00 98.62 91 ALA A N 1
ATOM 687 C CA . ALA A 1 91 ? -0.947 5.049 10.371 1.00 98.62 91 ALA A CA 1
ATOM 688 C C . ALA A 1 91 ? -0.626 6.094 11.451 1.00 98.62 91 ALA A C 1
ATOM 690 O O . ALA A 1 91 ? -0.829 5.829 12.633 1.00 98.62 91 ALA A O 1
ATOM 691 N N . MET A 1 92 ? -0.192 7.298 11.059 1.00 98.62 92 MET A N 1
ATOM 692 C CA . MET A 1 92 ? 0.071 8.383 12.010 1.00 98.62 92 MET A CA 1
ATOM 693 C C . MET A 1 92 ? -1.207 8.927 12.658 1.00 98.62 92 MET A C 1
ATOM 695 O O . MET A 1 92 ? -1.197 9.186 13.854 1.00 98.62 92 MET A O 1
ATOM 699 N N . ILE A 1 93 ? -2.316 9.051 11.919 1.00 98.75 93 ILE A N 1
ATOM 700 C CA . ILE A 1 93 ? -3.613 9.445 12.501 1.00 98.75 93 ILE A CA 1
ATOM 701 C C . ILE A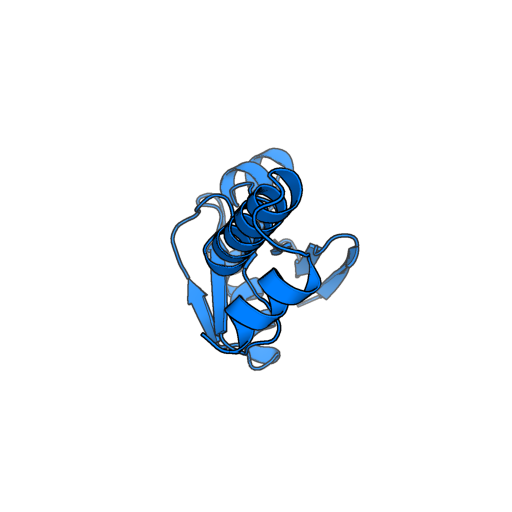 1 93 ? -4.057 8.428 13.559 1.00 98.75 93 ILE A C 1
ATOM 703 O O . ILE A 1 93 ? -4.460 8.815 14.652 1.00 98.75 93 ILE A O 1
ATOM 707 N N . ILE A 1 94 ? -3.947 7.132 13.255 1.00 98.75 94 ILE A N 1
ATOM 708 C CA . ILE A 1 94 ? -4.267 6.064 14.211 1.00 98.75 94 ILE A CA 1
ATOM 709 C C . ILE A 1 94 ? -3.332 6.136 15.422 1.00 98.75 94 ILE A C 1
ATOM 711 O O . ILE A 1 94 ? -3.789 5.992 16.550 1.00 98.75 94 ILE A O 1
ATOM 715 N N . ASN A 1 95 ? -2.041 6.398 15.212 1.00 98.69 95 ASN A N 1
ATOM 716 C CA . ASN A 1 95 ? -1.084 6.539 16.306 1.00 98.69 95 ASN A CA 1
ATOM 717 C C . ASN A 1 95 ? -1.446 7.697 17.254 1.00 98.69 95 ASN A C 1
ATOM 719 O O . ASN A 1 95 ? -1.409 7.515 18.466 1.00 98.69 95 ASN A O 1
ATOM 723 N N . GLU A 1 96 ? -1.853 8.853 16.725 1.00 98.69 96 GLU A N 1
ATOM 724 C CA . GLU A 1 96 ? -2.319 9.985 17.545 1.00 98.69 96 GLU A CA 1
ATOM 725 C C . GLU A 1 96 ? -3.640 9.677 18.272 1.00 98.69 96 GLU A C 1
ATOM 727 O O . GLU A 1 96 ? -3.815 10.047 19.433 1.00 98.69 96 GLU A O 1
ATOM 732 N N . ALA A 1 97 ? -4.560 8.945 17.636 1.00 98.69 97 ALA A N 1
ATOM 733 C CA . ALA A 1 97 ? -5.788 8.485 18.287 1.00 98.69 97 ALA A CA 1
ATOM 734 C C . ALA A 1 97 ? -5.491 7.537 19.465 1.00 98.69 97 ALA A C 1
ATOM 736 O O . ALA A 1 97 ? -6.073 7.673 20.543 1.00 98.69 97 ALA A O 1
ATOM 737 N N . LEU A 1 98 ? -4.548 6.608 19.285 1.00 98.75 98 LEU A N 1
ATOM 738 C CA . LEU A 1 98 ? -4.096 5.703 20.342 1.00 98.75 98 LEU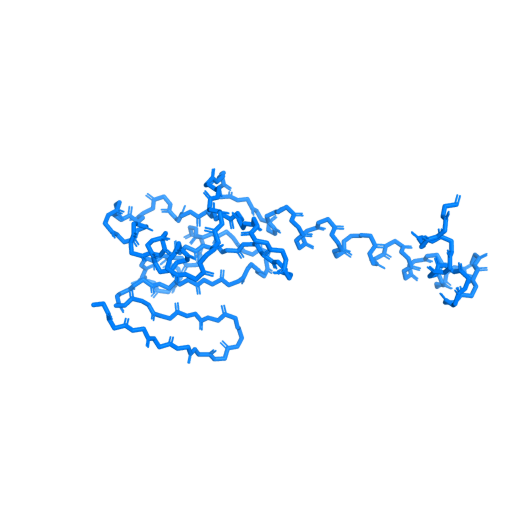 A CA 1
ATOM 739 C C . LEU A 1 98 ? -3.405 6.455 21.483 1.00 98.75 98 LEU A C 1
ATOM 741 O O . LEU A 1 98 ? -3.612 6.114 22.646 1.00 98.75 98 LEU A O 1
ATOM 745 N N . ASP A 1 99 ? -2.630 7.493 21.173 1.00 98.81 99 ASP A N 1
ATOM 746 C CA . ASP A 1 99 ? -1.991 8.335 22.182 1.00 98.81 99 ASP A CA 1
ATOM 747 C C . ASP A 1 99 ? -3.019 9.115 23.022 1.00 98.81 99 ASP A C 1
ATOM 749 O O . ASP A 1 99 ? -2.937 9.131 24.254 1.00 98.81 99 ASP A O 1
ATOM 753 N N . ALA A 1 100 ? -4.042 9.690 22.379 1.00 98.62 100 ALA A N 1
ATOM 754 C CA . ALA A 1 100 ? -5.146 10.364 23.063 1.00 98.62 100 ALA A CA 1
ATOM 755 C C . ALA A 1 100 ? -5.909 9.411 24.000 1.00 98.62 100 ALA A C 1
ATOM 757 O O . ALA A 1 100 ? -6.205 9.770 25.145 1.00 98.62 100 ALA A O 1
ATOM 758 N N . LEU A 1 101 ? -6.172 8.182 23.544 1.00 98.62 101 LEU A N 1
ATOM 759 C CA . LEU A 1 101 ? -6.784 7.134 24.360 1.00 98.62 101 LEU A CA 1
ATOM 760 C C . LEU A 1 101 ? -5.890 6.761 25.551 1.00 98.62 101 LEU A C 1
ATOM 762 O O . LEU A 1 101 ? -6.352 6.741 26.692 1.00 98.62 101 LEU A O 1
ATOM 766 N N . GLN A 1 102 ? -4.601 6.509 25.308 1.00 98.62 102 GLN A N 1
ATOM 767 C CA . GLN A 1 102 ? -3.638 6.115 26.339 1.00 98.62 102 GLN A CA 1
ATOM 768 C C . GLN A 1 102 ? -3.490 7.182 27.431 1.00 98.62 102 GLN A C 1
ATOM 770 O O . GLN A 1 102 ? -3.345 6.850 28.608 1.00 98.62 102 GLN A O 1
ATOM 775 N N . LYS A 1 103 ? -3.536 8.462 27.053 1.00 98.50 103 LYS A N 1
ATOM 776 C CA . LYS A 1 103 ? -3.477 9.596 27.984 1.00 98.50 103 LYS A CA 1
ATOM 777 C C . LYS A 1 103 ? -4.812 9.894 28.678 1.00 98.50 103 LYS A C 1
ATOM 779 O O . LYS A 1 103 ? -4.858 10.791 29.518 1.00 98.50 103 LYS A O 1
ATOM 784 N N . GLY A 1 104 ? -5.879 9.159 28.359 1.00 98.19 104 GLY A N 1
ATOM 785 C CA . GLY A 1 104 ? -7.200 9.332 28.963 1.00 98.19 104 GLY A CA 1
ATOM 786 C C . GLY A 1 104 ? -7.912 10.617 28.535 1.00 98.19 104 GLY A C 1
ATOM 787 O O . GLY A 1 104 ? -8.719 11.140 29.299 1.00 98.19 104 GLY A O 1
ATOM 788 N N . VAL A 1 105 ? -7.608 11.144 27.343 1.00 98.56 105 VAL A N 1
ATOM 789 C CA . VAL A 1 105 ? -8.243 12.363 26.810 1.00 98.56 105 VAL A CA 1
ATOM 790 C C . VAL A 1 105 ? -9.728 12.125 26.524 1.00 98.56 105 VAL A C 1
ATOM 792 O O . VAL A 1 105 ? -10.558 12.979 26.827 1.00 98.56 105 VAL A O 1
ATOM 795 N N . ALA A 1 106 ? -10.063 10.966 25.956 1.00 98.44 106 ALA A N 1
ATOM 796 C CA . ALA A 1 106 ? -11.426 10.531 25.665 1.00 98.44 106 ALA A CA 1
ATOM 797 C C . ALA A 1 106 ? -11.483 8.998 25.545 1.00 98.44 106 ALA A C 1
ATOM 799 O O . ALA A 1 106 ? -10.446 8.332 25.487 1.00 98.44 106 ALA A O 1
ATOM 800 N N . SER A 1 107 ? -12.693 8.432 25.526 1.00 98.69 107 SER A N 1
ATOM 801 C CA . SER A 1 107 ? -12.879 7.001 25.271 1.00 98.69 107 SER A CA 1
ATOM 802 C C . SER A 1 107 ? -12.581 6.654 23.808 1.00 98.69 107 SER A C 1
ATOM 804 O O . SER A 1 107 ? -12.666 7.513 22.932 1.00 98.69 107 SER A O 1
ATOM 806 N N . GLU A 1 108 ? -12.283 5.382 23.528 1.00 98.56 108 GLU A N 1
ATOM 807 C CA . GLU A 1 108 ? -12.080 4.886 22.157 1.00 98.56 108 GLU A CA 1
ATOM 808 C C . GLU A 1 108 ? -13.261 5.264 21.248 1.00 98.56 108 GLU A C 1
ATOM 810 O O . GLU A 1 108 ? -13.064 5.826 20.174 1.00 98.56 108 GLU A O 1
ATOM 815 N N . GLN A 1 109 ? -14.495 5.045 21.720 1.00 98.62 109 GLN A N 1
ATOM 816 C CA . GLN A 1 109 ? -15.713 5.346 20.966 1.00 98.62 109 GLN A CA 1
ATOM 817 C C . GLN A 1 109 ? -15.900 6.850 20.706 1.00 98.62 109 GLN A C 1
ATOM 819 O O . GLN A 1 109 ? -16.382 7.226 19.633 1.00 98.62 109 GLN A O 1
ATOM 824 N N . ASP A 1 110 ? -15.546 7.707 21.665 1.00 98.62 110 ASP A N 1
ATOM 825 C CA . ASP A 1 110 ? -15.684 9.159 21.514 1.00 98.62 110 ASP A CA 1
ATOM 826 C C . ASP A 1 110 ? -14.647 9.724 20.540 1.00 98.62 110 ASP A C 1
ATOM 828 O O . ASP A 1 110 ? -14.994 10.567 19.715 1.00 98.62 110 ASP A O 1
ATOM 832 N N . ILE A 1 111 ? -13.407 9.219 20.574 1.00 98.75 111 ILE A N 1
ATOM 833 C CA . ILE A 1 111 ? -12.352 9.574 19.607 1.00 98.75 111 ILE A CA 1
ATOM 834 C C . ILE A 1 111 ? -12.814 9.229 18.191 1.00 98.75 111 ILE A C 1
ATOM 836 O O . ILE A 1 111 ? -12.800 10.067 17.288 1.00 98.75 111 ILE A O 1
ATOM 840 N N . ASP A 1 112 ? -13.303 8.008 18.016 1.00 98.69 112 ASP A N 1
ATOM 841 C CA . ASP A 1 112 ? -13.844 7.523 16.756 1.00 98.69 112 ASP A CA 1
ATOM 842 C C . ASP A 1 112 ? -15.031 8.362 16.259 1.00 98.69 112 ASP A C 1
ATOM 844 O O . ASP A 1 112 ? -15.149 8.666 15.071 1.00 98.69 112 ASP A O 1
ATOM 848 N N . THR A 1 113 ? -15.933 8.742 17.166 1.00 98.62 113 THR A N 1
ATOM 849 C CA . THR A 1 113 ? -17.107 9.560 16.839 1.00 98.62 113 THR A CA 1
ATOM 850 C C . THR A 1 113 ? -16.697 10.970 16.425 1.00 98.62 113 THR A C 1
ATOM 852 O O . THR A 1 113 ? -17.194 11.462 15.411 1.00 98.62 113 THR A O 1
ATOM 855 N N . ALA A 1 114 ? -15.750 11.581 17.139 1.00 98.50 114 ALA A N 1
ATOM 856 C CA . ALA A 1 114 ? -15.220 12.901 16.815 1.00 98.50 114 ALA A CA 1
ATOM 857 C C . ALA A 1 114 ? -14.608 12.933 15.406 1.00 98.50 114 ALA A C 1
ATOM 859 O O . ALA A 1 114 ? -14.954 13.790 14.599 1.00 98.50 114 ALA A O 1
ATOM 860 N N . MET A 1 1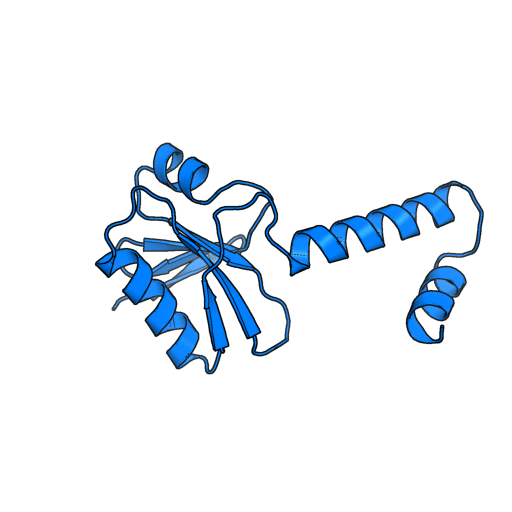15 ? -13.781 11.945 15.047 1.00 98.19 115 MET A N 1
ATOM 861 C CA . MET A 1 115 ? -13.148 11.903 13.720 1.00 98.19 115 MET A CA 1
ATOM 862 C C . MET A 1 115 ? -14.139 11.660 12.571 1.00 98.19 115 MET A C 1
ATOM 864 O O . MET A 1 115 ? -13.851 12.013 11.427 1.00 98.19 115 MET A O 1
ATOM 868 N N . ARG A 1 116 ? -15.300 11.051 12.851 1.00 98.25 116 ARG A N 1
ATOM 869 C CA . ARG A 1 116 ? -16.348 10.801 11.847 1.00 98.25 116 ARG A CA 1
ATOM 870 C C . ARG A 1 116 ? -17.302 11.977 11.654 1.00 98.25 116 ARG A C 1
ATOM 872 O O . ARG A 1 116 ? -17.845 12.111 10.559 1.00 98.25 116 ARG A O 1
ATOM 879 N N . LEU A 1 117 ? -17.550 12.768 12.698 1.00 98.19 117 LEU A N 1
ATOM 880 C CA . LEU A 1 117 ? -18.560 13.832 12.682 1.00 98.19 117 LEU A CA 1
ATOM 881 C C . LEU A 1 117 ? -17.975 15.250 12.579 1.00 98.19 117 LEU A C 1
ATOM 883 O O . LEU A 1 117 ? -18.687 16.133 12.097 1.00 98.19 117 LEU A O 1
ATOM 887 N N . GLY A 1 118 ? -16.700 15.446 12.934 1.00 92.56 118 GLY A N 1
ATOM 888 C CA . GLY A 1 118 ? -16.081 16.774 13.065 1.00 92.56 118 GLY A CA 1
ATOM 889 C C . GLY A 1 118 ? -16.563 17.535 14.296 1.00 92.56 118 GLY A C 1
ATOM 890 O O . GLY A 1 118 ? -16.226 18.737 14.366 1.00 92.56 118 GLY A O 1
#

Sequence (118 aa):
MKVEKKSDGVTEIDDVLLIETQGEMAQALATRLARPVVVIDKMAGKVVTIAAAAVNPDSATHKAIYYLQQQGKTVLQIADYPGMLIWRTVAMIINEALDALQKGVASEQDIDTAMRLG

Solvent-accessible surface area (backbone atoms only — not comparable to full-atom values): 6534 Å² total; per-residue (Å²): 135,56,76,47,80,55,75,92,56,31,32,37,48,69,78,24,38,40,31,50,59,82,42,66,35,19,47,59,52,19,66,76,67,74,37,42,24,32,29,34,37,73,70,95,63,51,64,30,40,34,18,57,14,85,85,42,54,70,71,53,54,48,53,56,52,49,58,42,44,77,72,67,33,48,80,42,83,52,77,68,43,64,25,57,59,64,59,43,51,52,54,50,53,52,50,52,52,51,48,39,39,74,72,62,75,47,53,70,69,54,52,55,46,44,77,74,72,112

Radius of gyration: 17.11 Å; Cα contacts (8 Å, |Δi|>4): 182; chains: 1; bounding box: 37×31×48 Å

pLDDT: mean 98.16, std 1.44, range [85.5, 98.88]

Foldseek 3Di:
DDWDDDPQQWIDQPQEIEHEAPQDFQQVVCVVVVTWYKYKYDDPDQEIEIETHPPDDVVRVVSVVVVSVVVNHDYHYDYRGGCPDPRVVVVVVVVVLVVCCVVPVDHNVVSVVVVVPD

Organism: Escherichia coli (NCBI:txid562)

Secondary structure (DSSP, 8-state):
--EEE-STTEEEETTEEEEE-SS--HHHHHHHHTS-EEEEE--SSSEEEEEE-TTS-HHHHHHHHHHHHTTT-EEEE----TTTTHHHHHHHHHHHHHHHHHTTSS-HHHHHHHHHH-

Nearest PDB structures (foldseek):
  3mog-assembly1_C  TM=1.003E+00  e=8.631E-20  Escherichia coli K-12
  9jhy-assembly1_B-2  TM=8.642E-01  e=1.051E-04  Faecalibacterium duncaniae
  1m75-assembly1_B  TM=8.605E-01  e=2.162E-04  Homo sapiens
  1m76-assembly1_B  TM=8.604E-01  e=4.446E-04  Homo sapiens
  4j0e-assembly1_B  TM=7.415E-01  e=8.563E-04  Caenorhabditis elegans

InterPro domains:
  IPR006108 3-hydroxyacyl-CoA dehydrogenase, C-terminal [PF00725] (83-117)
  IPR008927 6-phosphogluconate dehydrogenase-like, C-terminal domain superfamily [SSF48179] (80-118)
  IPR013328 6-phosphogluconate dehydrogenase, domain 2 [G3DSA:1.10.1040.10] (85-118)
  IPR041040 3-hydroxybutyryl-CoA dehydrogenase reduced Rossmann-fold domain [PF18321] (20-82)

Mean predicted aligned error: 2.37 Å